Protein AF-A0A947RTD9-F1 (afdb_monomer_lite)

Radius of gyration: 27.2 Å; chains: 1; bounding box: 98×57×39 Å

Structure (mmCIF, N/CA/C/O backbone):
data_AF-A0A947RTD9-F1
#
_entry.id   AF-A0A947RTD9-F1
#
loop_
_atom_site.group_PDB
_atom_site.id
_atom_site.type_symbol
_atom_site.label_atom_id
_atom_site.label_alt_id
_atom_site.label_comp_id
_atom_site.label_asym_id
_atom_site.label_entity_id
_atom_site.label_seq_id
_atom_site.pdbx_PDB_ins_code
_atom_site.Cartn_x
_atom_site.Cartn_y
_atom_site.Cartn_z
_atom_site.occupancy
_atom_site.B_iso_or_equiv
_atom_site.auth_seq_id
_atom_site.auth_comp_id
_atom_site.auth_asym_id
_atom_site.auth_atom_id
_atom_site.pdbx_PDB_model_num
ATOM 1 N N . MET A 1 1 ? -68.793 -28.594 25.544 1.00 47.41 1 MET A N 1
ATOM 2 C CA . MET A 1 1 ? -68.437 -29.255 24.268 1.00 47.41 1 MET A CA 1
ATOM 3 C C . MET A 1 1 ? -68.946 -28.417 23.099 1.00 47.41 1 MET A C 1
ATOM 5 O O . MET A 1 1 ? -70.135 -28.446 22.816 1.00 47.41 1 MET A O 1
ATOM 9 N N . ARG A 1 2 ? -68.065 -27.649 22.451 1.00 49.56 2 ARG A N 1
ATOM 10 C CA . ARG A 1 2 ? -68.097 -27.333 21.011 1.00 49.56 2 ARG A CA 1
ATOM 11 C C . ARG A 1 2 ? -66.784 -26.629 20.674 1.00 49.56 2 ARG A C 1
ATOM 13 O O . ARG A 1 2 ? -66.365 -25.724 21.382 1.00 49.56 2 ARG A O 1
ATOM 20 N N . TYR A 1 3 ? -66.096 -27.171 19.684 1.00 52.44 3 TYR A N 1
ATOM 21 C CA . TYR A 1 3 ? -64.670 -27.019 19.435 1.00 52.44 3 TYR A CA 1
ATOM 22 C C . TYR A 1 3 ? -64.482 -26.398 18.043 1.00 52.44 3 TYR A C 1
ATOM 24 O O . TYR A 1 3 ? -65.195 -26.802 17.124 1.00 52.44 3 TYR A O 1
ATOM 32 N N . ARG A 1 4 ? -63.426 -25.570 17.922 1.00 56.28 4 ARG A N 1
ATOM 33 C CA . ARG A 1 4 ? -62.642 -25.209 16.710 1.00 56.28 4 ARG A CA 1
ATOM 34 C C . ARG A 1 4 ? -63.158 -24.029 15.855 1.00 56.28 4 ARG A C 1
ATOM 36 O O . ARG A 1 4 ? -64.362 -23.809 15.832 1.00 56.28 4 ARG A O 1
ATOM 43 N N . PRO A 1 5 ? -62.303 -23.373 15.030 1.00 53.84 5 PRO A N 1
ATOM 44 C CA . PRO A 1 5 ? -60.822 -23.350 15.016 1.00 53.84 5 PRO A CA 1
ATOM 45 C C . PRO A 1 5 ? -60.177 -21.968 14.720 1.00 53.84 5 PRO A C 1
ATOM 47 O O . PRO A 1 5 ? -60.623 -21.217 13.860 1.00 53.84 5 PRO A O 1
ATOM 50 N N . ILE A 1 6 ? -59.024 -21.709 15.344 1.00 57.75 6 ILE A N 1
ATOM 51 C CA . ILE A 1 6 ? -58.049 -20.688 14.927 1.00 57.75 6 ILE A CA 1
ATOM 52 C C . ILE A 1 6 ? -57.340 -21.230 13.676 1.00 57.75 6 ILE A C 1
ATOM 54 O O . ILE A 1 6 ? -56.579 -22.191 13.780 1.00 57.75 6 ILE A O 1
ATOM 58 N N . TRP A 1 7 ? -57.626 -20.671 12.497 1.00 46.72 7 TRP A N 1
ATOM 59 C CA . TRP A 1 7 ? -56.878 -20.966 11.272 1.00 46.72 7 TRP A CA 1
ATOM 60 C C . TRP A 1 7 ? -55.833 -19.877 11.043 1.00 46.72 7 TRP A C 1
ATOM 62 O O . TRP A 1 7 ? -56.138 -18.768 10.620 1.00 46.72 7 TRP A O 1
ATOM 72 N N . SER A 1 8 ? -54.590 -20.271 11.304 1.00 50.00 8 SER A N 1
ATOM 73 C CA . SER A 1 8 ? -53.500 -20.089 10.346 1.00 50.00 8 SER A CA 1
ATOM 74 C C . SER A 1 8 ? -53.013 -18.658 10.106 1.00 50.00 8 SER A C 1
ATOM 76 O O . SER A 1 8 ? -53.004 -18.162 8.984 1.00 50.00 8 SER A O 1
ATOM 78 N N . VAL A 1 9 ? -52.445 -18.052 11.151 1.00 52.53 9 VAL A N 1
ATOM 79 C CA . VAL A 1 9 ? -51.270 -17.179 10.986 1.00 52.53 9 VAL A CA 1
ATOM 80 C C . VAL A 1 9 ? -50.090 -18.096 10.649 1.00 52.53 9 VAL A C 1
ATOM 82 O O . VAL A 1 9 ? -49.391 -18.570 11.537 1.00 52.53 9 VAL A O 1
ATOM 85 N N . LEU A 1 10 ? -49.926 -18.459 9.377 1.00 49.62 10 LEU A N 1
ATOM 86 C CA . LEU A 1 10 ? -48.799 -19.287 8.935 1.00 49.62 10 LEU A CA 1
ATOM 87 C C . LEU A 1 10 ? -48.398 -18.918 7.506 1.00 49.62 10 LEU A C 1
ATOM 89 O O . LEU A 1 10 ? -48.541 -19.695 6.571 1.00 49.62 10 LEU A O 1
ATOM 93 N N . LEU A 1 11 ? -47.951 -17.674 7.336 1.00 46.66 11 LEU A N 1
ATOM 94 C CA . LEU A 1 11 ? -47.396 -17.185 6.070 1.00 46.66 11 LEU A CA 1
ATOM 95 C C . LEU A 1 11 ? -46.291 -16.140 6.307 1.00 46.66 11 LEU A C 1
ATOM 97 O O . LEU A 1 11 ? -46.173 -15.174 5.568 1.00 46.66 11 LEU A O 1
ATOM 101 N N . ILE A 1 12 ? -45.497 -16.301 7.376 1.00 50.62 12 ILE A N 1
ATOM 102 C CA . ILE A 1 12 ? -44.340 -15.435 7.681 1.00 50.62 12 ILE A CA 1
ATOM 103 C C . ILE A 1 12 ? -43.201 -16.256 8.321 1.00 50.62 12 ILE A C 1
ATOM 105 O O . ILE A 1 12 ? -42.684 -15.875 9.356 1.00 50.62 12 ILE A O 1
ATOM 109 N N . VAL A 1 13 ? -42.812 -17.418 7.781 1.00 52.44 13 VAL A N 1
ATOM 110 C CA . VAL A 1 13 ? -41.552 -18.089 8.198 1.00 52.44 13 VAL A CA 1
ATOM 111 C C . VAL A 1 13 ? -40.994 -18.957 7.058 1.00 52.44 13 VAL A C 1
ATOM 113 O O . VAL A 1 13 ? -40.960 -20.176 7.159 1.00 52.44 13 VAL A O 1
ATOM 116 N N . SER A 1 14 ? -40.597 -18.368 5.925 1.00 47.62 14 SER A N 1
ATOM 117 C CA . SER A 1 14 ? -39.924 -19.151 4.863 1.00 47.62 14 SER A CA 1
ATOM 118 C C . SER A 1 14 ? -38.855 -18.397 4.061 1.00 47.62 14 SER A C 1
ATOM 120 O O . SER A 1 14 ? -38.279 -18.974 3.146 1.00 47.62 14 SER A O 1
ATOM 122 N N . VAL A 1 15 ? -38.545 -17.137 4.383 1.00 51.31 15 VAL A N 1
ATOM 123 C CA . VAL A 1 15 ? -37.538 -16.352 3.630 1.00 51.31 15 VAL A CA 1
ATOM 124 C C . VAL A 1 15 ? -36.184 -16.272 4.365 1.00 51.31 15 VAL A C 1
ATOM 126 O O . VAL A 1 15 ? -35.265 -15.615 3.902 1.00 51.31 15 VAL A O 1
ATOM 129 N N . LEU A 1 16 ? -36.010 -16.965 5.498 1.00 50.34 16 LEU A N 1
ATOM 130 C CA . LEU A 1 16 ? -34.816 -16.820 6.355 1.00 50.34 16 LEU A CA 1
ATOM 131 C C . LEU A 1 16 ? -33.727 -17.891 6.195 1.00 50.34 16 LEU A C 1
ATOM 133 O O . LEU A 1 16 ? -32.805 -17.927 6.999 1.00 50.34 16 LEU A O 1
ATOM 137 N N . PHE A 1 17 ? -33.775 -18.730 5.162 1.00 54.31 17 PHE A N 1
ATOM 138 C CA . PHE A 1 17 ? -32.670 -19.648 4.861 1.00 54.31 17 PHE A CA 1
ATOM 139 C C . PHE A 1 17 ? -32.369 -19.658 3.363 1.00 54.31 17 PHE A C 1
ATOM 141 O O . PHE A 1 17 ? -32.501 -20.672 2.684 1.00 54.31 17 PHE A O 1
ATOM 148 N N . LEU A 1 18 ? -31.944 -18.507 2.839 1.00 48.72 18 LEU A N 1
ATOM 149 C CA . LEU A 1 18 ? -30.970 -18.542 1.755 1.00 48.72 18 LEU A CA 1
ATOM 150 C C . LEU A 1 18 ? -29.661 -19.023 2.396 1.00 48.72 18 LEU A C 1
ATOM 152 O O . LEU A 1 18 ? -29.165 -18.333 3.292 1.00 48.72 18 LEU A O 1
ATOM 156 N N . PRO A 1 19 ? -29.094 -20.179 2.006 1.00 50.84 19 PRO A N 1
ATOM 157 C CA . PRO A 1 19 ? -27.687 -20.389 2.264 1.00 50.84 19 PRO A CA 1
ATOM 158 C C . PRO A 1 19 ? -26.992 -19.295 1.461 1.00 50.84 19 PRO A C 1
ATOM 160 O O . PRO A 1 19 ? -26.981 -19.321 0.231 1.00 50.84 19 PRO A O 1
ATOM 163 N N . ALA A 1 20 ? -26.473 -18.283 2.150 1.00 51.16 20 ALA A N 1
ATOM 164 C CA . ALA A 1 20 ? -25.391 -17.519 1.578 1.00 51.16 20 ALA A CA 1
ATOM 165 C C . ALA A 1 20 ? -24.306 -18.559 1.292 1.00 51.16 20 ALA A C 1
ATOM 167 O O . ALA A 1 20 ? -23.645 -19.042 2.212 1.00 51.16 20 ALA A O 1
ATOM 168 N N . CYS A 1 21 ? -24.171 -18.969 0.031 1.00 39.19 21 CYS A N 1
ATOM 169 C CA . CYS A 1 21 ? -22.906 -19.481 -0.456 1.00 39.19 21 CYS A CA 1
ATOM 170 C C . CYS A 1 21 ? -21.930 -18.314 -0.319 1.00 39.19 21 CYS A C 1
ATOM 172 O O . CYS A 1 21 ? -21.697 -17.563 -1.257 1.00 39.19 21 CYS A O 1
ATOM 174 N N . ALA A 1 22 ? -21.407 -18.122 0.890 1.00 47.16 22 ALA A N 1
ATOM 175 C CA . ALA A 1 22 ? -20.126 -17.488 1.061 1.00 47.16 22 ALA A CA 1
ATOM 176 C C . ALA A 1 22 ? -19.144 -18.447 0.389 1.00 47.16 22 ALA A C 1
ATOM 178 O O . ALA A 1 22 ? -18.742 -19.450 0.979 1.00 47.16 22 ALA A O 1
ATOM 179 N N . GLN A 1 23 ? -18.846 -18.206 -0.888 1.00 50.25 23 GLN A N 1
ATOM 180 C CA . GLN A 1 23 ? -17.630 -18.736 -1.481 1.00 50.25 23 GLN A CA 1
ATOM 181 C C . GLN A 1 23 ? -16.493 -18.075 -0.714 1.00 50.25 23 GLN A C 1
ATOM 183 O O . GLN A 1 23 ? -16.104 -16.950 -1.004 1.00 50.25 23 GLN A O 1
ATOM 188 N N . GLN A 1 24 ? -16.034 -18.754 0.334 1.00 48.66 24 GLN A N 1
ATOM 189 C CA . GLN A 1 24 ? -14.759 -18.451 0.957 1.00 48.66 24 GLN A CA 1
ATOM 190 C C . GLN A 1 24 ? -13.725 -18.502 -0.165 1.00 48.66 24 GLN A C 1
ATOM 192 O O . GLN A 1 24 ? -13.619 -19.527 -0.844 1.00 48.66 24 GLN A O 1
ATOM 197 N N . GLY A 1 25 ? -13.045 -17.381 -0.410 1.00 56.47 25 GLY A N 1
ATOM 198 C CA . GLY A 1 25 ? -11.907 -17.353 -1.318 1.00 56.47 25 GLY A CA 1
ATOM 199 C C . GLY A 1 25 ? -10.965 -18.494 -0.953 1.00 56.47 25 GLY A C 1
ATOM 200 O O . GLY A 1 25 ? -10.645 -18.681 0.223 1.00 56.47 25 GLY A O 1
ATOM 201 N N . ASP A 1 26 ? -10.607 -19.310 -1.942 1.00 68.25 26 ASP A N 1
ATOM 202 C CA . ASP A 1 26 ? -9.712 -20.438 -1.720 1.00 68.25 26 ASP A CA 1
ATOM 203 C C . ASP A 1 26 ? -8.371 -19.907 -1.191 1.00 68.25 26 ASP A C 1
ATOM 205 O O . ASP A 1 26 ? -7.876 -18.869 -1.643 1.00 68.25 26 ASP A O 1
ATOM 209 N N . SER A 1 27 ? -7.781 -20.602 -0.221 1.00 68.81 27 SER A N 1
ATOM 210 C CA . SER A 1 27 ? -6.512 -20.198 0.391 1.00 68.81 27 SER A CA 1
ATOM 211 C C . SER A 1 27 ? -5.398 -20.095 -0.654 1.00 68.81 27 SER A C 1
ATOM 213 O O . SER A 1 27 ? -4.536 -19.226 -0.546 1.00 68.81 27 SER A O 1
ATOM 215 N N . THR A 1 28 ? -5.473 -20.897 -1.719 1.00 75.69 28 THR A N 1
ATOM 216 C CA . THR A 1 28 ? -4.605 -20.788 -2.896 1.00 75.69 28 THR A CA 1
ATOM 217 C C . THR A 1 28 ? -4.745 -19.439 -3.606 1.00 75.69 28 THR A C 1
ATOM 219 O O . THR A 1 28 ? -3.736 -18.809 -3.899 1.00 75.69 28 THR A O 1
ATOM 222 N N . SER A 1 29 ? -5.964 -18.949 -3.846 1.00 75.69 29 SER A N 1
ATOM 223 C CA . SER A 1 29 ? -6.178 -17.658 -4.519 1.00 75.69 29 SER A CA 1
ATOM 224 C C . SER A 1 29 ? -5.710 -16.473 -3.671 1.00 75.69 29 SER A C 1
ATOM 226 O O . SER A 1 29 ? -5.173 -15.507 -4.210 1.00 75.69 29 SER A O 1
ATOM 228 N N . ASN A 1 30 ? -5.872 -16.563 -2.347 1.00 80.06 30 ASN A N 1
ATOM 229 C CA . ASN A 1 30 ? -5.348 -15.559 -1.418 1.00 80.06 30 ASN A CA 1
ATOM 230 C C . ASN A 1 30 ? -3.820 -15.498 -1.434 1.00 80.06 30 ASN A C 1
ATOM 232 O O . ASN A 1 30 ? -3.261 -14.404 -1.422 1.00 80.06 30 ASN A O 1
ATOM 236 N N . ASN A 1 31 ? -3.150 -16.650 -1.501 1.00 85.69 31 ASN A N 1
ATOM 237 C CA . ASN A 1 31 ? -1.692 -16.695 -1.580 1.00 85.69 31 ASN A CA 1
ATOM 238 C C . ASN A 1 31 ? -1.181 -16.094 -2.896 1.00 85.69 31 ASN A C 1
ATOM 240 O O . ASN A 1 31 ? -0.288 -15.262 -2.852 1.00 85.69 31 ASN A O 1
ATOM 244 N N . LEU A 1 32 ? -1.806 -16.406 -4.038 1.00 89.56 32 LEU A N 1
ATOM 245 C CA . LEU A 1 32 ? -1.407 -15.837 -5.336 1.00 89.56 32 LEU A CA 1
ATOM 246 C C . LEU A 1 32 ? -1.505 -14.305 -5.370 1.00 89.56 32 LEU A C 1
ATOM 248 O O . LEU A 1 32 ? -0.638 -13.628 -5.918 1.00 89.56 32 LEU A O 1
ATOM 252 N N . LEU A 1 33 ? -2.554 -13.737 -4.768 1.00 88.75 33 LEU A N 1
ATOM 253 C CA . LEU A 1 33 ? -2.662 -12.284 -4.637 1.00 88.75 33 LEU A CA 1
ATOM 254 C C . LEU A 1 33 ? -1.621 -11.723 -3.668 1.00 88.75 33 LEU A C 1
ATOM 256 O O . LEU A 1 33 ? -1.049 -10.675 -3.954 1.00 88.75 33 LEU A O 1
ATOM 260 N N . ALA A 1 34 ? -1.358 -12.398 -2.547 1.00 87.50 34 ALA A N 1
ATOM 261 C CA . ALA A 1 34 ? -0.311 -11.986 -1.617 1.00 87.50 34 ALA A CA 1
ATOM 262 C C . ALA A 1 34 ? 1.074 -11.982 -2.285 1.00 87.50 34 ALA A C 1
ATOM 264 O O . ALA A 1 34 ? 1.827 -11.028 -2.096 1.00 87.50 34 ALA A O 1
ATOM 265 N N . ASP A 1 35 ? 1.371 -12.984 -3.113 1.00 90.31 35 ASP A N 1
ATOM 266 C CA . ASP A 1 35 ? 2.608 -13.072 -3.891 1.00 90.31 35 ASP A CA 1
ATOM 267 C C . ASP A 1 35 ? 2.689 -11.932 -4.917 1.00 90.31 35 ASP A C 1
ATOM 269 O O . ASP A 1 35 ? 3.705 -11.240 -4.998 1.00 90.31 35 ASP A O 1
ATOM 273 N N . PHE A 1 36 ? 1.589 -11.644 -5.624 1.00 90.75 36 PHE A N 1
ATOM 274 C CA . PHE A 1 36 ? 1.508 -10.501 -6.538 1.00 90.75 36 PHE A CA 1
ATOM 275 C C . PHE A 1 36 ? 1.744 -9.157 -5.838 1.00 90.75 36 PHE A C 1
ATOM 277 O O . PHE A 1 36 ? 2.503 -8.328 -6.338 1.00 90.75 36 PHE A O 1
ATOM 284 N N . TYR A 1 37 ? 1.130 -8.925 -4.676 1.00 88.31 37 TYR A N 1
ATOM 285 C CA . TYR A 1 37 ? 1.333 -7.690 -3.914 1.00 88.31 37 TYR A CA 1
ATOM 286 C C . TYR A 1 37 ? 2.708 -7.616 -3.229 1.00 88.31 37 TYR A C 1
ATOM 288 O O . TYR A 1 37 ? 3.167 -6.514 -2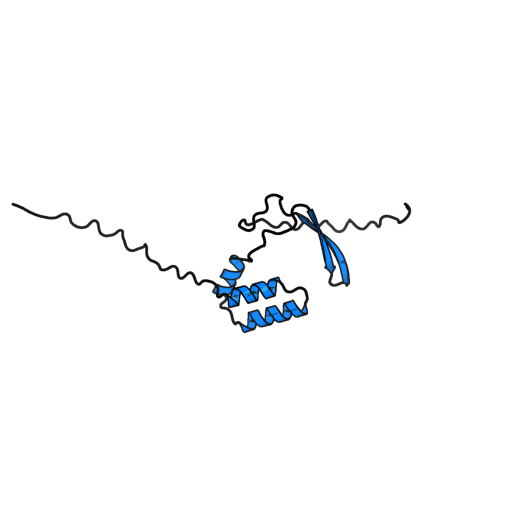.924 1.00 88.31 37 TYR A O 1
ATOM 296 N N . GLY A 1 38 ? 3.340 -8.760 -2.955 1.00 89.00 38 GLY A N 1
ATOM 297 C CA . GLY A 1 38 ? 4.655 -8.866 -2.317 1.00 89.00 38 GLY A CA 1
ATOM 298 C C . GLY A 1 38 ? 5.841 -8.812 -3.285 1.00 89.00 38 G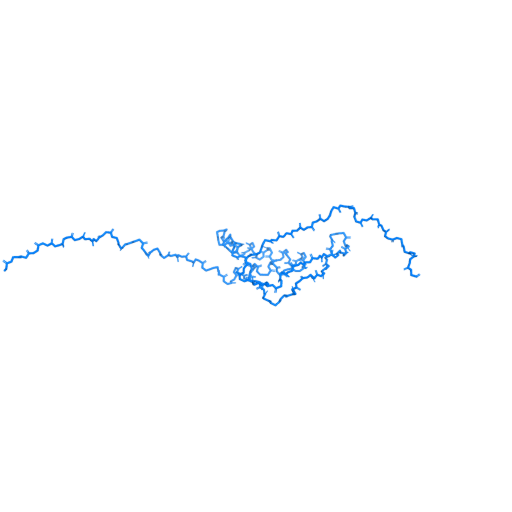LY A C 1
ATOM 299 O O . GLY A 1 38 ? 6.980 -8.658 -2.834 1.00 89.00 38 GLY A O 1
ATOM 300 N N . ALA A 1 39 ? 5.596 -8.920 -4.594 1.00 92.94 39 ALA A N 1
ATOM 301 C CA . ALA A 1 39 ? 6.631 -8.846 -5.616 1.00 92.94 39 ALA A CA 1
ATOM 302 C C . ALA A 1 39 ? 7.408 -7.521 -5.523 1.00 92.94 39 ALA A C 1
ATOM 304 O O . ALA A 1 39 ? 6.832 -6.431 -5.526 1.00 92.94 39 ALA A O 1
ATOM 305 N N . SER A 1 40 ? 8.734 -7.616 -5.429 1.00 86.69 40 SER A N 1
ATOM 306 C CA . SER A 1 40 ? 9.625 -6.473 -5.188 1.00 86.69 40 SER A CA 1
ATOM 307 C C . SER A 1 40 ? 10.437 -6.085 -6.424 1.00 86.69 40 SER A C 1
ATOM 309 O O . SER A 1 40 ? 11.084 -5.036 -6.442 1.00 86.69 40 SER A O 1
ATOM 311 N N . THR A 1 41 ? 10.399 -6.906 -7.474 1.00 85.88 41 THR A N 1
ATOM 312 C CA . THR A 1 41 ? 11.082 -6.656 -8.747 1.00 85.88 41 THR A CA 1
ATOM 313 C C . THR A 1 41 ? 10.129 -6.790 -9.939 1.00 85.88 41 THR A C 1
ATOM 315 O O . THR A 1 41 ? 9.084 -7.442 -9.831 1.00 85.88 41 THR A O 1
ATOM 318 N N . PRO A 1 42 ? 10.472 -6.207 -11.104 1.00 86.81 42 PRO A N 1
ATOM 319 C CA . PRO A 1 42 ? 9.692 -6.401 -12.323 1.00 86.81 42 PRO A CA 1
ATOM 320 C C . PRO A 1 42 ? 9.540 -7.878 -12.706 1.00 86.81 42 PRO A C 1
ATOM 322 O O . PRO A 1 42 ? 8.444 -8.295 -13.065 1.00 86.81 42 PRO A O 1
ATOM 325 N N . ASP A 1 43 ? 10.606 -8.672 -12.574 1.00 91.25 43 ASP A N 1
ATOM 326 C CA . ASP A 1 43 ? 10.593 -10.094 -12.933 1.00 91.25 43 ASP A CA 1
ATOM 327 C C . ASP A 1 43 ? 9.688 -10.907 -11.994 1.00 91.25 43 ASP A C 1
ATOM 329 O O . ASP A 1 43 ? 8.885 -11.712 -12.461 1.00 91.25 43 ASP A O 1
ATOM 333 N N . GLU A 1 44 ? 9.747 -10.651 -10.682 1.00 93.00 44 GLU A N 1
ATOM 334 C CA . GLU A 1 44 ? 8.826 -11.261 -9.705 1.00 93.00 44 GLU A CA 1
ATOM 335 C C . GLU A 1 44 ? 7.373 -10.859 -9.972 1.00 93.00 44 GLU A C 1
ATOM 337 O O . GLU A 1 44 ? 6.470 -11.682 -9.852 1.00 93.00 44 GLU A O 1
ATOM 342 N N . THR A 1 45 ? 7.145 -9.605 -10.373 1.00 91.38 45 THR A N 1
ATOM 343 C CA . THR A 1 45 ? 5.801 -9.114 -10.701 1.00 91.38 45 THR A CA 1
ATOM 344 C C . THR A 1 45 ? 5.245 -9.845 -11.919 1.00 91.38 45 THR A C 1
ATOM 346 O O . THR A 1 45 ? 4.086 -10.251 -11.911 1.00 91.38 45 THR A O 1
ATOM 349 N N . VAL A 1 46 ? 6.061 -10.036 -12.962 1.00 94.44 46 VAL A N 1
ATOM 350 C CA . VAL A 1 46 ? 5.665 -10.788 -14.162 1.00 94.44 46 VAL A CA 1
ATOM 351 C C . VAL A 1 46 ? 5.355 -12.241 -13.808 1.00 94.44 46 VAL A C 1
ATOM 353 O O . VAL A 1 46 ? 4.296 -12.727 -14.191 1.00 94.44 46 VAL A O 1
ATOM 356 N N . ALA A 1 47 ? 6.210 -12.899 -13.022 1.00 95.50 47 ALA A N 1
ATOM 357 C CA . ALA A 1 47 ? 5.974 -14.276 -12.591 1.00 95.50 47 ALA A CA 1
ATOM 358 C C . ALA A 1 47 ? 4.665 -14.421 -11.791 1.00 95.50 47 ALA A C 1
ATOM 360 O O . ALA A 1 47 ? 3.858 -15.297 -12.086 1.00 95.50 47 ALA A O 1
ATOM 361 N N . ALA A 1 48 ? 4.401 -13.517 -10.843 1.00 94.50 48 ALA A N 1
ATOM 362 C CA . ALA A 1 48 ? 3.164 -13.544 -10.065 1.00 94.50 48 ALA A CA 1
ATOM 363 C C . ALA A 1 48 ? 1.910 -13.259 -10.918 1.00 94.50 48 ALA A C 1
ATOM 365 O O . ALA A 1 48 ? 0.832 -13.787 -10.639 1.00 94.50 48 ALA A O 1
ATOM 366 N N . ILE A 1 49 ? 2.031 -12.435 -11.969 1.00 91.62 49 ILE A N 1
ATOM 367 C CA . ILE A 1 49 ? 0.955 -12.234 -12.952 1.00 91.62 49 ILE A CA 1
ATOM 368 C C . ILE A 1 49 ? 0.697 -13.526 -13.731 1.00 91.62 49 ILE A C 1
ATOM 370 O O . ILE A 1 49 ? -0.467 -13.899 -13.885 1.00 91.62 49 ILE A O 1
ATOM 374 N N . ASP A 1 50 ? 1.747 -14.198 -14.204 1.00 94.62 50 ASP A N 1
ATOM 375 C CA . ASP A 1 50 ? 1.620 -15.459 -14.938 1.00 94.62 50 ASP A CA 1
ATOM 376 C C . ASP A 1 50 ? 0.932 -16.522 -14.066 1.00 94.62 50 ASP A C 1
ATOM 378 O O . ASP A 1 50 ? -0.049 -17.122 -14.504 1.00 94.62 50 ASP A O 1
ATOM 382 N N . ASP A 1 51 ? 1.329 -16.657 -12.796 1.00 93.06 51 ASP A N 1
ATOM 383 C CA . ASP A 1 51 ? 0.696 -17.584 -11.849 1.00 93.06 51 ASP A CA 1
ATOM 384 C C . ASP A 1 51 ? -0.796 -17.262 -11.610 1.00 93.06 51 ASP A C 1
ATOM 386 O O . ASP A 1 51 ? -1.639 -18.164 -11.545 1.00 93.06 51 ASP A O 1
ATOM 390 N N . LEU A 1 52 ? -1.161 -15.975 -11.519 1.00 89.56 52 LEU A N 1
ATOM 391 C CA . LEU A 1 52 ? -2.560 -15.538 -11.400 1.00 89.56 52 LEU A CA 1
ATOM 392 C C . LEU A 1 52 ? -3.386 -15.862 -12.653 1.00 89.56 52 LEU A C 1
ATOM 394 O O . LEU A 1 52 ? -4.566 -16.218 -12.539 1.00 89.56 52 LEU A O 1
ATOM 398 N N . VAL A 1 53 ? -2.790 -15.716 -13.839 1.00 89.31 53 VAL A N 1
ATOM 399 C CA . VAL A 1 53 ? -3.435 -16.022 -15.123 1.00 89.31 53 VAL A CA 1
ATOM 400 C C . VAL A 1 53 ? -3.601 -17.535 -15.293 1.00 89.31 53 VAL A C 1
ATOM 402 O O . VAL A 1 53 ? -4.698 -17.987 -15.636 1.00 89.31 53 VAL A O 1
ATOM 405 N N . ASP A 1 54 ? -2.567 -18.318 -14.987 1.00 91.75 54 ASP A N 1
ATOM 406 C CA . ASP A 1 54 ? -2.561 -19.782 -15.095 1.00 91.75 54 ASP A CA 1
ATOM 407 C C . ASP A 1 54 ? -3.509 -20.450 -14.094 1.00 91.75 54 ASP A C 1
ATOM 409 O O . ASP A 1 54 ? -4.126 -21.477 -14.399 1.00 91.75 54 ASP A O 1
ATOM 413 N N . ALA A 1 55 ? -3.715 -19.832 -12.927 1.00 88.00 55 ALA A N 1
ATOM 414 C CA . ALA A 1 55 ? -4.724 -20.264 -11.965 1.00 88.00 55 ALA A CA 1
ATOM 415 C C . ALA A 1 55 ? -6.164 -20.169 -12.508 1.00 88.00 55 ALA A C 1
ATOM 417 O O . ALA A 1 55 ? -7.079 -20.732 -11.899 1.00 88.00 55 ALA A O 1
ATOM 418 N N . ASN A 1 56 ? -6.373 -19.481 -13.644 1.00 85.81 56 ASN A N 1
ATOM 419 C CA . ASN A 1 56 ? -7.646 -19.368 -14.361 1.00 85.81 56 ASN A CA 1
ATOM 420 C C . ASN A 1 56 ? -8.819 -19.048 -13.417 1.00 85.81 56 ASN A C 1
ATOM 422 O O . ASN A 1 56 ? -9.880 -19.685 -13.436 1.00 85.81 56 ASN A O 1
ATOM 426 N N . LEU A 1 57 ? -8.590 -18.078 -12.531 1.00 82.81 57 LEU A N 1
ATOM 427 C CA . LEU A 1 57 ? -9.552 -17.696 -11.511 1.00 82.81 57 LEU A CA 1
ATOM 428 C C . LEU A 1 57 ? -10.814 -17.144 -12.178 1.00 82.81 57 LEU A C 1
ATOM 430 O O . LEU A 1 57 ? -10.760 -16.309 -13.081 1.00 82.81 57 LEU A O 1
ATOM 434 N N . ASN A 1 58 ? -11.981 -17.571 -11.695 1.00 85.31 58 ASN A N 1
ATOM 435 C CA . ASN A 1 58 ? -13.239 -16.954 -12.102 1.00 85.31 58 ASN A CA 1
ATOM 436 C C . ASN A 1 58 ? -13.204 -15.454 -11.749 1.00 85.31 58 ASN A C 1
ATOM 438 O O . ASN A 1 58 ? -12.915 -15.092 -10.607 1.00 85.31 58 ASN A O 1
ATOM 442 N N . ALA A 1 59 ? -13.551 -14.596 -12.713 1.00 84.62 59 ALA A N 1
ATOM 443 C CA . ALA A 1 59 ? -13.613 -13.147 -12.551 1.00 84.62 59 ALA A CA 1
ATOM 444 C C . ALA A 1 59 ? -14.448 -12.692 -11.340 1.00 84.62 59 ALA A C 1
ATOM 446 O O . ALA A 1 59 ? -14.097 -11.705 -10.703 1.00 84.62 59 ALA A O 1
ATOM 447 N N . GLU A 1 60 ? -15.528 -13.396 -10.991 1.00 85.88 60 GLU A N 1
ATOM 448 C CA . GLU A 1 60 ? -16.347 -13.083 -9.812 1.00 85.88 60 GLU A CA 1
ATOM 449 C C . GLU A 1 60 ? -15.602 -13.353 -8.496 1.00 85.88 60 GLU A C 1
ATOM 451 O O . GLU A 1 60 ? -15.642 -12.530 -7.577 1.00 85.88 60 GLU A O 1
ATOM 456 N N . ASN A 1 61 ? -14.859 -14.461 -8.427 1.00 81.50 61 ASN A N 1
ATOM 457 C CA . ASN A 1 61 ? -14.026 -14.788 -7.270 1.00 81.50 61 ASN A CA 1
ATOM 458 C C . ASN A 1 61 ? -12.879 -13.784 -7.146 1.00 81.50 61 ASN A C 1
ATOM 460 O O . ASN A 1 61 ? -12.676 -13.223 -6.075 1.00 81.50 61 ASN A O 1
ATOM 464 N N . LEU A 1 62 ? -12.187 -13.487 -8.250 1.00 83.56 62 LEU A N 1
ATOM 465 C CA . LEU A 1 62 ? -11.113 -12.495 -8.263 1.00 83.56 62 LEU A CA 1
ATOM 466 C C . LEU A 1 62 ? -11.628 -11.105 -7.868 1.00 83.56 62 LEU A C 1
ATOM 468 O O . LEU A 1 62 ? -11.020 -10.431 -7.044 1.00 83.56 62 LEU A O 1
ATOM 472 N N . ALA A 1 63 ? -12.780 -10.685 -8.395 1.00 85.56 63 ALA A N 1
ATOM 473 C CA . ALA A 1 63 ? -13.398 -9.417 -8.018 1.00 85.56 63 ALA A CA 1
ATOM 474 C C . ALA A 1 63 ? -13.785 -9.373 -6.532 1.00 85.56 63 ALA A C 1
ATOM 476 O O . ALA A 1 63 ? -13.758 -8.301 -5.932 1.00 85.56 63 ALA A O 1
ATOM 477 N N . THR A 1 64 ? -14.155 -10.510 -5.942 1.00 85.81 64 THR A N 1
ATOM 478 C CA . THR A 1 64 ? -14.438 -10.612 -4.505 1.00 85.81 64 THR A CA 1
ATOM 479 C C . THR A 1 64 ? -13.157 -10.426 -3.699 1.00 85.81 64 THR A C 1
ATOM 481 O O . THR A 1 64 ? -13.112 -9.537 -2.855 1.00 85.81 64 THR A O 1
ATOM 484 N N . LEU A 1 65 ? -12.090 -11.146 -4.047 1.00 82.69 65 LEU A N 1
ATOM 485 C CA . LEU A 1 65 ? -10.788 -11.035 -3.387 1.00 82.69 65 LEU A CA 1
ATOM 486 C C . LEU A 1 65 ? -10.187 -9.626 -3.489 1.00 82.69 65 LEU A C 1
ATOM 488 O O . LEU A 1 65 ? -9.717 -9.069 -2.502 1.00 82.69 65 LEU A O 1
ATOM 492 N N . LEU A 1 66 ? -10.270 -8.997 -4.665 1.00 85.25 66 LEU A N 1
ATOM 493 C CA . LEU A 1 66 ? -9.800 -7.623 -4.864 1.00 85.25 66 LEU A CA 1
ATOM 494 C C . LEU A 1 66 ? -10.594 -6.600 -4.038 1.00 85.25 66 LEU A C 1
ATOM 496 O O . LEU A 1 66 ? -10.040 -5.579 -3.638 1.00 85.25 66 LEU A O 1
ATOM 500 N N . ARG A 1 67 ? -11.890 -6.845 -3.792 1.00 84.81 67 ARG A N 1
ATOM 501 C CA . ARG A 1 67 ? -12.713 -5.986 -2.923 1.00 84.81 67 ARG A CA 1
ATOM 502 C C . ARG A 1 67 ? -12.422 -6.207 -1.445 1.00 84.81 67 ARG A C 1
ATOM 504 O O . ARG A 1 67 ? -12.491 -5.245 -0.688 1.00 84.81 67 ARG A O 1
ATOM 511 N N . GLU A 1 68 ? -12.158 -7.448 -1.044 1.00 83.69 68 GLU A N 1
ATOM 512 C CA . GLU A 1 68 ? -11.750 -7.784 0.323 1.00 83.69 68 GLU A CA 1
ATOM 513 C C . GLU A 1 68 ? -10.387 -7.161 0.654 1.00 83.69 68 GLU A C 1
ATOM 515 O O . GLU A 1 68 ? -10.198 -6.648 1.757 1.00 83.69 68 GLU A O 1
ATOM 520 N N . GLY A 1 69 ? -9.487 -7.108 -0.332 1.00 80.06 69 GLY A N 1
ATOM 521 C CA . GLY A 1 69 ? -8.169 -6.503 -0.199 1.00 80.06 69 GLY A CA 1
ATOM 522 C C . GLY A 1 69 ? -7.205 -7.364 0.617 1.00 80.06 69 GLY A C 1
ATOM 523 O O . GLY A 1 69 ? -7.465 -8.526 0.921 1.0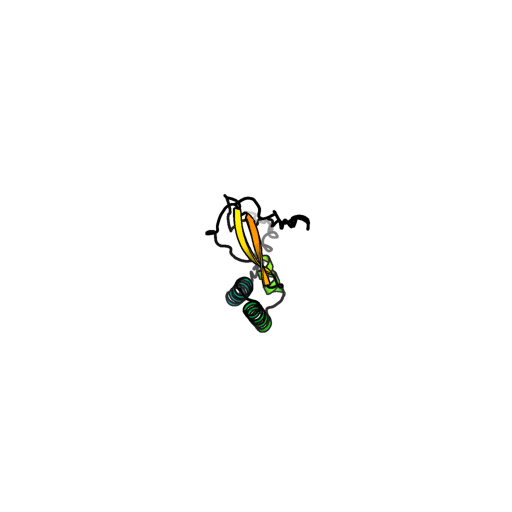0 80.06 69 GLY A O 1
ATOM 524 N N . MET A 1 70 ? -6.050 -6.791 0.956 1.00 83.12 70 MET A N 1
ATOM 525 C CA . MET A 1 70 ? -5.043 -7.479 1.762 1.00 83.12 70 MET A CA 1
ATOM 526 C C . MET A 1 70 ? -5.310 -7.336 3.259 1.00 83.12 70 MET A C 1
ATOM 528 O O . MET A 1 70 ? -5.781 -6.302 3.734 1.00 83.12 70 MET A O 1
ATOM 532 N N . ALA A 1 71 ? -4.907 -8.352 4.022 1.00 83.19 71 ALA A N 1
ATOM 533 C CA . ALA A 1 71 ? -4.728 -8.206 5.458 1.00 83.19 71 ALA A CA 1
ATOM 534 C C . ALA A 1 71 ? -3.435 -7.420 5.725 1.00 83.19 71 ALA A C 1
ATOM 536 O O . ALA A 1 71 ? -2.348 -7.849 5.339 1.00 83.19 71 ALA A O 1
ATOM 537 N N . TYR A 1 72 ? -3.549 -6.274 6.394 1.00 86.50 72 TYR A N 1
ATOM 538 C CA . TYR A 1 72 ? -2.402 -5.438 6.741 1.00 86.50 72 TYR A CA 1
ATOM 539 C C . TYR A 1 72 ? -1.928 -5.710 8.174 1.00 86.50 72 TYR A C 1
ATOM 541 O O . TYR A 1 72 ? -2.727 -5.965 9.076 1.00 86.50 72 TYR A O 1
ATOM 549 N N . SER A 1 73 ? -0.611 -5.657 8.385 1.00 90.75 73 SER A N 1
ATOM 550 C CA . SER A 1 73 ? -0.005 -5.828 9.709 1.00 90.75 73 SER A CA 1
ATOM 551 C C . SER A 1 73 ? -0.335 -4.647 10.623 1.00 90.75 73 SER A C 1
ATOM 553 O O . SER A 1 73 ? -0.325 -3.502 10.184 1.00 90.75 73 SER A O 1
ATOM 555 N N . ALA A 1 74 ? -0.560 -4.914 11.912 1.00 93.88 74 ALA A N 1
ATOM 556 C CA . ALA A 1 74 ? -0.603 -3.871 12.941 1.00 93.88 74 ALA A CA 1
ATOM 557 C C . ALA A 1 74 ? 0.799 -3.345 13.305 1.00 93.88 74 ALA A C 1
ATOM 559 O O . ALA A 1 74 ? 0.925 -2.262 13.872 1.00 93.88 74 ALA A O 1
ATOM 560 N N . ASP A 1 75 ? 1.842 -4.122 13.006 1.00 95.25 75 ASP A N 1
ATOM 561 C CA . ASP A 1 75 ? 3.238 -3.787 13.279 1.00 95.25 75 ASP A CA 1
ATOM 562 C C . ASP A 1 75 ? 3.822 -3.001 12.101 1.00 95.25 75 ASP A C 1
ATOM 564 O O . ASP A 1 75 ? 4.450 -3.558 11.200 1.00 95.25 75 ASP A O 1
ATOM 568 N N . VAL A 1 76 ? 3.516 -1.704 12.065 1.00 94.00 76 VAL A N 1
ATOM 569 C CA . VAL A 1 76 ? 3.996 -0.763 11.047 1.00 94.00 76 VAL A CA 1
ATOM 570 C C . VAL A 1 76 ? 4.489 0.530 11.702 1.00 94.00 76 VAL A C 1
ATOM 572 O O . VAL A 1 76 ? 3.987 0.912 12.765 1.00 94.00 76 VAL A O 1
ATOM 575 N N . PRO A 1 77 ? 5.441 1.253 11.082 1.00 95.94 77 PRO A N 1
ATOM 576 C CA . PRO A 1 77 ? 5.836 2.576 11.552 1.00 95.94 77 PRO A CA 1
ATOM 577 C C . PRO A 1 77 ? 4.642 3.539 11.583 1.00 95.94 77 PRO A C 1
ATOM 579 O O . PRO A 1 77 ? 3.932 3.698 10.592 1.00 95.94 77 PRO A O 1
ATOM 582 N N . LEU A 1 78 ? 4.435 4.199 12.724 1.00 96.50 78 LEU A N 1
ATOM 583 C CA . LEU A 1 78 ? 3.396 5.214 12.904 1.00 96.50 78 LEU A CA 1
ATOM 584 C C . LEU A 1 78 ? 3.980 6.621 12.749 1.00 96.50 78 LEU A C 1
ATOM 586 O O . LEU A 1 78 ? 5.139 6.874 13.073 1.00 96.50 78 LEU A O 1
ATOM 590 N N . GLY A 1 79 ? 3.150 7.569 12.326 1.00 97.12 79 GLY A N 1
ATOM 591 C CA . GLY A 1 79 ? 3.573 8.930 12.021 1.00 97.12 79 GLY A CA 1
ATOM 592 C C . GLY A 1 79 ? 4.257 9.027 10.659 1.00 97.12 79 GLY A C 1
ATOM 593 O O . GLY A 1 79 ? 3.947 8.272 9.741 1.00 97.12 79 GLY A O 1
ATOM 594 N N . TRP A 1 80 ? 5.152 10.005 10.517 1.00 97.19 80 TRP A N 1
ATOM 595 C CA . TRP A 1 80 ? 5.882 10.239 9.274 1.00 97.19 80 TRP A CA 1
ATOM 596 C C . TRP A 1 80 ? 7.077 9.302 9.148 1.00 97.19 80 TRP A C 1
ATOM 598 O O . TRP A 1 80 ? 7.946 9.284 10.017 1.00 97.19 80 TRP A O 1
ATOM 608 N N . THR A 1 81 ? 7.145 8.596 8.024 1.00 97.25 81 THR A N 1
ATOM 609 C CA . THR A 1 81 ? 8.294 7.779 7.629 1.00 97.25 81 THR A CA 1
ATOM 610 C C . THR A 1 81 ? 8.760 8.192 6.239 1.00 97.25 81 THR A C 1
ATOM 612 O O . THR A 1 81 ? 7.942 8.512 5.373 1.00 97.25 81 THR A O 1
ATOM 615 N N . VAL A 1 82 ? 10.078 8.213 6.040 1.00 96.12 82 VAL A N 1
ATOM 616 C CA . VAL A 1 82 ? 10.707 8.453 4.738 1.00 96.12 82 VAL A CA 1
ATOM 617 C C . VAL A 1 82 ? 11.093 7.109 4.147 1.00 96.12 82 VAL A C 1
ATOM 619 O O . VAL A 1 82 ? 11.750 6.306 4.806 1.00 96.12 82 VAL A O 1
ATOM 622 N N . TYR A 1 83 ? 10.706 6.898 2.902 1.00 94.81 83 TYR A N 1
ATOM 623 C CA . TYR A 1 83 ? 11.098 5.754 2.097 1.00 94.81 83 TYR A CA 1
ATOM 624 C C . TYR A 1 83 ? 11.772 6.240 0.821 1.00 94.81 83 TYR A C 1
ATOM 626 O O . TYR A 1 83 ? 11.716 7.424 0.487 1.00 94.81 83 TYR A O 1
ATOM 634 N N . GLU A 1 84 ? 12.380 5.319 0.089 1.00 94.56 84 GLU A N 1
ATOM 635 C CA . GLU A 1 84 ? 13.014 5.587 -1.193 1.00 94.56 84 GLU A CA 1
ATOM 636 C C . GLU A 1 84 ? 12.421 4.677 -2.264 1.00 94.56 84 GLU A C 1
ATOM 638 O O . GLU A 1 84 ? 12.079 3.526 -1.991 1.00 94.56 84 GLU A O 1
ATOM 643 N N . PHE A 1 85 ? 12.281 5.197 -3.482 1.00 88.12 85 PHE A N 1
ATOM 644 C CA . PHE A 1 85 ? 11.974 4.380 -4.651 1.00 88.12 85 PHE A CA 1
ATOM 645 C C . PHE A 1 85 ? 12.969 4.677 -5.769 1.00 88.12 85 PHE A C 1
ATOM 647 O O . PHE A 1 85 ? 13.350 5.832 -5.980 1.00 88.12 85 PHE A O 1
ATOM 654 N N . GLU A 1 86 ? 13.376 3.643 -6.499 1.00 89.75 86 GLU A N 1
ATOM 655 C CA . GLU A 1 86 ? 14.135 3.798 -7.735 1.00 89.75 86 GLU A CA 1
ATOM 656 C C . GLU A 1 86 ? 13.158 4.013 -8.894 1.00 89.75 86 GLU A C 1
ATOM 658 O O . GLU A 1 86 ? 12.277 3.194 -9.156 1.00 89.75 86 GLU A O 1
ATOM 663 N N . GLY A 1 87 ? 13.267 5.157 -9.567 1.00 85.50 87 GLY A N 1
ATOM 664 C CA . GLY A 1 87 ? 12.480 5.424 -10.765 1.00 85.50 87 GLY A CA 1
ATOM 665 C C . GLY A 1 87 ? 12.994 4.643 -11.971 1.00 85.50 87 GLY A C 1
ATOM 666 O O . GLY A 1 87 ? 14.151 4.245 -12.022 1.00 85.50 87 GLY A O 1
ATOM 667 N N . ALA A 1 88 ? 12.163 4.520 -13.009 1.00 84.69 88 ALA A N 1
ATOM 668 C CA . ALA A 1 88 ? 12.548 3.882 -14.275 1.00 84.69 88 ALA A CA 1
ATOM 669 C C . ALA A 1 88 ? 13.752 4.549 -14.982 1.00 84.69 88 ALA A C 1
ATOM 671 O O . ALA A 1 88 ? 14.331 3.981 -15.901 1.00 84.69 88 ALA A O 1
ATOM 672 N N . ASP A 1 89 ? 14.131 5.760 -14.567 1.00 89.06 89 ASP A N 1
ATOM 673 C CA . ASP A 1 89 ? 15.337 6.464 -15.005 1.00 89.06 89 ASP A CA 1
ATOM 674 C C . ASP A 1 89 ? 16.590 6.127 -14.171 1.00 89.06 89 ASP A C 1
ATOM 676 O O . ASP A 1 89 ? 17.615 6.796 -14.311 1.00 89.06 89 ASP A O 1
ATOM 680 N N . GLY A 1 90 ? 16.502 5.128 -13.287 1.00 90.69 90 GLY A N 1
ATOM 681 C CA . GLY A 1 90 ? 17.572 4.681 -12.393 1.00 90.69 90 GLY A CA 1
ATOM 682 C C . GLY A 1 90 ? 17.875 5.653 -11.253 1.00 90.69 90 GLY A C 1
ATOM 683 O O . GLY A 1 90 ? 18.917 5.546 -10.611 1.00 90.69 90 GLY A O 1
ATOM 684 N N . ARG A 1 91 ? 17.018 6.657 -11.019 1.00 91.25 91 ARG A N 1
ATOM 685 C CA . ARG A 1 91 ? 17.220 7.637 -9.946 1.00 91.25 91 ARG A CA 1
ATOM 686 C C . ARG A 1 91 ? 16.387 7.285 -8.726 1.00 91.25 91 ARG A C 1
ATOM 688 O O . ARG A 1 91 ? 15.158 7.236 -8.808 1.00 91.25 91 ARG A O 1
ATOM 695 N N . THR A 1 92 ? 17.055 7.179 -7.586 1.00 93.19 92 THR A N 1
ATOM 696 C CA . THR A 1 92 ? 16.412 7.074 -6.278 1.00 93.19 92 THR A CA 1
ATOM 697 C C . THR A 1 92 ? 15.781 8.403 -5.881 1.00 93.19 92 THR A C 1
ATOM 699 O O . THR A 1 92 ? 16.412 9.461 -5.972 1.00 93.19 92 THR A O 1
ATOM 702 N N . ARG A 1 93 ? 14.521 8.369 -5.453 1.00 90.94 93 ARG A N 1
ATOM 703 C CA . ARG A 1 93 ? 13.784 9.535 -4.959 1.00 90.94 93 ARG A CA 1
ATOM 704 C C . ARG A 1 93 ? 13.140 9.203 -3.616 1.00 90.94 93 ARG A C 1
ATOM 706 O O . ARG A 1 93 ? 12.516 8.145 -3.504 1.00 90.94 93 ARG A O 1
ATOM 713 N N . PRO A 1 94 ? 13.242 10.094 -2.617 1.00 94.50 94 PRO A N 1
ATOM 714 C CA . PRO A 1 94 ? 12.541 9.899 -1.365 1.00 94.50 94 PRO A CA 1
ATOM 715 C C . PRO A 1 94 ? 11.044 10.177 -1.538 1.00 94.50 94 PRO A C 1
ATOM 717 O O . PRO A 1 94 ? 10.642 11.038 -2.326 1.00 94.50 94 PRO A O 1
ATOM 720 N N . TYR A 1 95 ? 10.224 9.495 -0.751 1.00 94.12 95 TYR A N 1
ATOM 721 C CA . TYR A 1 95 ? 8.814 9.808 -0.561 1.00 94.12 95 TYR A CA 1
ATOM 722 C C . TYR A 1 95 ? 8.448 9.683 0.917 1.00 94.12 95 TYR A C 1
ATOM 724 O O . TYR A 1 95 ? 9.077 8.947 1.677 1.00 94.12 95 TYR A O 1
ATOM 732 N N . HIS A 1 96 ? 7.435 10.439 1.332 1.00 95.50 96 HIS A N 1
ATOM 733 C CA . HIS A 1 96 ? 6.964 10.459 2.711 1.00 95.50 96 HIS A CA 1
ATOM 734 C C . HIS A 1 96 ? 5.644 9.707 2.817 1.00 95.50 96 HIS A C 1
ATOM 736 O O . HIS A 1 96 ? 4.747 9.906 1.998 1.00 95.50 96 HIS A O 1
ATOM 742 N N . VAL A 1 97 ? 5.505 8.896 3.859 1.00 96.50 97 VAL A N 1
ATOM 743 C CA . VAL A 1 97 ? 4.251 8.226 4.209 1.00 96.50 97 VAL A CA 1
ATOM 744 C C . VAL A 1 97 ? 3.873 8.637 5.622 1.00 96.50 97 VAL A C 1
ATOM 746 O O . VAL A 1 97 ? 4.705 8.586 6.527 1.00 96.50 97 VAL A O 1
ATOM 749 N N . TYR A 1 98 ? 2.620 9.047 5.806 1.00 97.12 98 TYR A N 1
ATOM 750 C CA . TYR A 1 98 ? 2.041 9.273 7.123 1.00 97.12 98 TYR A CA 1
ATOM 751 C C . TYR A 1 98 ? 1.054 8.162 7.457 1.00 97.12 98 TYR A C 1
ATOM 753 O O . TYR A 1 98 ? 0.039 8.005 6.776 1.00 97.12 98 TYR A O 1
ATOM 761 N N . VAL A 1 99 ? 1.326 7.442 8.541 1.00 97.25 99 VAL A N 1
ATOM 762 C CA . VAL A 1 99 ? 0.389 6.484 9.134 1.00 97.25 99 VAL A CA 1
ATOM 763 C C . VAL A 1 99 ? -0.184 7.098 10.418 1.00 97.25 99 VAL A C 1
ATOM 765 O O . VAL A 1 99 ? 0.590 7.534 11.274 1.00 97.25 99 VAL A O 1
ATOM 768 N N . PRO A 1 100 ? -1.516 7.173 10.601 1.00 97.06 100 PRO A N 1
ATOM 769 C CA . PRO A 1 100 ? -2.105 7.738 11.814 1.00 97.06 100 PRO A CA 1
ATOM 770 C C . PRO A 1 100 ? -1.605 7.045 13.088 1.00 97.06 100 PRO A C 1
ATOM 772 O O . PRO A 1 100 ? -1.455 5.830 13.127 1.00 97.06 100 PRO A O 1
ATOM 775 N N . THR A 1 101 ? -1.407 7.795 14.173 1.00 96.44 101 THR A N 1
ATOM 776 C CA . THR A 1 101 ? -0.919 7.236 15.454 1.00 96.44 101 THR A CA 1
ATOM 777 C C . THR A 1 101 ? -1.892 6.257 16.112 1.00 96.44 101 THR A C 1
ATOM 779 O O . THR A 1 101 ? -1.512 5.505 17.002 1.00 96.44 101 THR A O 1
ATOM 782 N N . ASN A 1 102 ? -3.151 6.270 15.682 1.00 95.88 102 ASN A N 1
ATOM 783 C CA . ASN A 1 102 ? -4.201 5.342 16.080 1.00 95.88 102 ASN A CA 1
ATOM 784 C C . ASN A 1 102 ? -4.554 4.359 14.950 1.00 95.88 102 ASN A C 1
ATOM 786 O O . ASN A 1 102 ? -5.722 3.977 14.823 1.00 95.88 102 ASN A O 1
ATOM 790 N N . TYR A 1 103 ? -3.579 4.027 14.098 1.00 97.19 103 TYR A N 1
ATOM 791 C CA . TYR A 1 103 ? -3.748 3.057 13.025 1.00 97.19 103 TYR A CA 1
ATOM 792 C C . TYR A 1 103 ? -4.297 1.734 13.561 1.00 97.19 103 TYR A C 1
ATOM 794 O O . TYR A 1 103 ? -3.852 1.213 14.582 1.00 97.19 103 TYR A O 1
ATOM 802 N N . ASP A 1 104 ? -5.300 1.230 12.859 1.00 95.62 104 ASP A N 1
ATOM 803 C CA . ASP A 1 104 ? -6.007 0.001 13.166 1.00 95.62 104 ASP A CA 1
ATOM 804 C C . ASP A 1 104 ? -6.210 -0.748 11.842 1.00 95.62 104 ASP A C 1
ATOM 806 O O . ASP A 1 104 ? -6.960 -0.256 10.994 1.00 95.62 104 ASP A O 1
ATOM 810 N N . PRO A 1 105 ? -5.563 -1.907 11.628 1.00 94.38 105 PRO A N 1
ATOM 811 C CA . PRO A 1 105 ? -5.644 -2.623 10.355 1.00 94.38 105 PRO A CA 1
ATOM 812 C C . PRO A 1 105 ? -7.055 -3.140 10.038 1.00 94.38 105 PRO A C 1
ATOM 814 O O . PRO A 1 105 ? -7.323 -3.495 8.893 1.00 94.38 105 PRO A O 1
ATOM 817 N N . ALA A 1 106 ? -7.978 -3.156 11.008 1.00 92.06 106 ALA A N 1
ATOM 818 C CA . ALA A 1 106 ? -9.381 -3.499 10.775 1.00 92.06 106 ALA A CA 1
ATOM 819 C C . ALA A 1 106 ? -10.214 -2.327 10.216 1.00 92.06 106 ALA A C 1
ATOM 821 O O . ALA A 1 106 ? -11.405 -2.494 9.940 1.00 92.06 106 ALA A O 1
ATOM 822 N N . LYS A 1 107 ? -9.625 -1.132 10.064 1.00 92.44 107 LYS A N 1
ATOM 823 C CA . LYS A 1 107 ? -10.296 0.056 9.520 1.00 92.44 107 LYS A CA 1
ATOM 824 C C . LYS A 1 107 ? -9.792 0.381 8.122 1.00 92.44 107 LYS A C 1
ATOM 826 O O . LYS A 1 107 ? -8.594 0.408 7.862 1.00 92.44 107 LYS A O 1
ATOM 831 N N . SER A 1 108 ? -10.720 0.731 7.237 1.00 89.75 108 SER A N 1
ATOM 832 C CA . SER A 1 108 ? -10.384 1.305 5.936 1.00 89.75 108 SER A CA 1
ATOM 833 C C . SER A 1 108 ? -10.007 2.780 6.090 1.00 89.75 108 SER A C 1
ATOM 835 O O . SER A 1 108 ? -10.754 3.561 6.683 1.00 89.75 108 SER A O 1
ATOM 837 N N . TYR A 1 109 ? -8.868 3.166 5.519 1.00 91.69 109 TYR A N 1
ATOM 838 C CA . TYR A 1 109 ? -8.401 4.551 5.461 1.00 91.69 109 TYR A CA 1
ATOM 839 C C . TYR A 1 109 ? -8.413 5.037 4.012 1.00 91.69 109 TYR A C 1
ATOM 841 O O . TYR A 1 109 ? -8.049 4.299 3.099 1.00 91.69 109 TYR A O 1
ATOM 849 N N . THR A 1 110 ? -8.801 6.293 3.790 1.00 92.81 110 THR A N 1
ATOM 850 C CA . THR A 1 110 ? -8.638 6.930 2.478 1.00 92.81 110 THR A CA 1
ATOM 851 C C . THR A 1 110 ? -7.163 7.224 2.239 1.00 92.81 110 THR A C 1
ATOM 853 O O . THR A 1 110 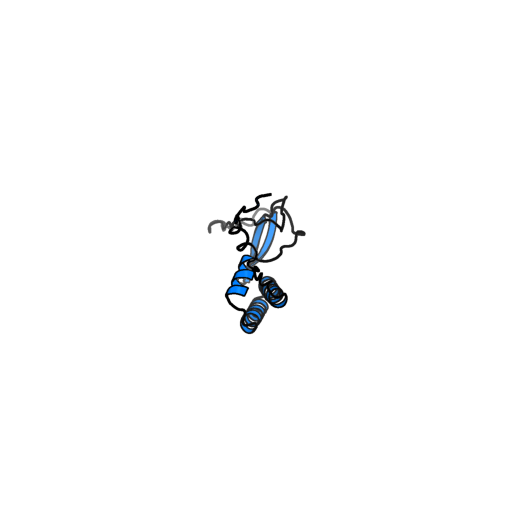? -6.528 7.900 3.048 1.00 92.81 110 THR A O 1
ATOM 856 N N . LEU A 1 111 ? -6.635 6.764 1.107 1.00 92.94 111 LEU A N 1
ATOM 857 C CA . LEU A 1 111 ? -5.280 7.077 0.676 1.00 92.94 111 LEU A CA 1
ATOM 858 C C . LEU A 1 111 ? -5.25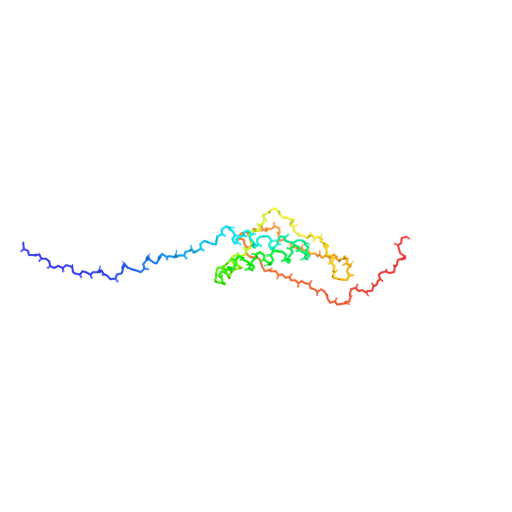9 8.405 -0.091 1.00 92.94 111 LEU A C 1
ATOM 860 O O . LEU A 1 111 ? -5.977 8.570 -1.078 1.00 92.94 111 LEU A O 1
ATOM 864 N N . LEU A 1 112 ? -4.430 9.346 0.364 1.00 95.19 112 LEU A N 1
ATOM 865 C CA . LEU A 1 112 ? -4.159 10.608 -0.322 1.00 95.19 112 LEU A CA 1
ATOM 866 C C . LEU A 1 112 ? -2.729 10.583 -0.863 1.00 95.19 112 LEU A C 1
ATOM 868 O O . LEU A 1 112 ? -1.776 10.534 -0.091 1.00 95.19 112 LEU A O 1
ATOM 872 N N . PHE A 1 113 ? -2.594 10.663 -2.183 1.00 93.00 113 PHE A N 1
ATOM 873 C CA . PHE A 1 113 ? -1.311 10.902 -2.833 1.00 93.00 113 PHE A CA 1
ATOM 874 C C . PHE A 1 113 ? -1.144 12.399 -3.069 1.00 93.00 113 PHE A C 1
ATOM 876 O O . PHE A 1 113 ? -1.834 12.976 -3.909 1.00 93.00 113 PHE A O 1
ATOM 883 N N . ASP A 1 114 ? -0.235 13.017 -2.319 1.00 90.94 114 ASP A N 1
ATOM 884 C CA . ASP A 1 114 ? 0.151 14.407 -2.531 1.00 90.94 114 ASP A CA 1
ATOM 885 C C . ASP A 1 114 ? 1.395 14.468 -3.420 1.00 90.94 114 ASP A C 1
ATOM 887 O O . ASP A 1 114 ? 2.492 14.061 -3.034 1.00 90.94 114 ASP A O 1
ATOM 891 N N . LEU A 1 115 ? 1.197 14.948 -4.644 1.00 88.69 115 LEU A N 1
ATOM 892 C CA . LEU A 1 115 ? 2.262 15.187 -5.604 1.00 88.69 115 LEU A CA 1
ATOM 893 C C . LEU A 1 115 ? 2.474 16.693 -5.688 1.00 88.69 115 LEU A C 1
ATOM 895 O O . LEU A 1 115 ? 1.698 17.409 -6.326 1.00 88.69 115 LEU A O 1
ATOM 899 N N . HIS A 1 116 ? 3.547 17.177 -5.067 1.00 79.69 116 HIS A N 1
ATOM 900 C CA . HIS A 1 116 ? 3.922 18.573 -5.222 1.00 79.69 116 HIS A CA 1
ATOM 901 C C . HIS A 1 116 ? 4.253 18.859 -6.699 1.00 79.69 116 HIS A C 1
ATOM 903 O O . HIS A 1 116 ? 4.865 18.048 -7.398 1.00 79.69 116 HIS A O 1
ATOM 909 N N . GLY A 1 117 ? 3.850 20.029 -7.197 1.00 77.44 117 GLY A N 1
ATOM 910 C CA . GLY A 1 117 ? 4.150 20.445 -8.568 1.00 77.44 117 GLY A CA 1
ATOM 911 C C . GLY A 1 117 ? 5.657 20.538 -8.860 1.00 77.44 117 GLY A C 1
ATOM 912 O O . GLY A 1 117 ? 6.502 20.506 -7.962 1.00 77.44 117 GLY A O 1
ATOM 913 N N . ALA A 1 118 ? 5.998 20.696 -10.141 1.00 59.59 118 ALA A N 1
ATOM 914 C CA . ALA A 1 118 ? 7.356 20.609 -10.694 1.00 59.59 118 ALA A CA 1
ATOM 915 C C . ALA A 1 118 ? 8.331 21.758 -10.327 1.00 59.59 118 ALA A C 1
ATOM 917 O O . ALA A 1 118 ? 9.272 22.018 -11.072 1.00 59.59 118 ALA A O 1
ATOM 918 N N . VAL A 1 119 ? 8.145 22.462 -9.206 1.00 59.59 119 VAL A N 1
ATOM 919 C CA . VAL A 1 119 ? 8.931 23.669 -8.861 1.00 59.59 119 VAL A CA 1
ATOM 920 C C . VAL A 1 119 ? 9.737 23.504 -7.567 1.00 59.59 119 VAL A C 1
ATOM 922 O O . VAL A 1 119 ? 9.966 24.463 -6.842 1.00 59.59 119 VAL A O 1
ATOM 925 N N . SER A 1 120 ? 10.207 22.290 -7.274 1.00 51.91 120 SER A N 1
ATOM 926 C CA . SER A 1 120 ? 11.139 22.057 -6.154 1.00 51.91 120 SER A CA 1
ATOM 927 C C . SER A 1 120 ? 12.612 22.007 -6.588 1.00 51.91 120 SER A C 1
ATOM 929 O O . SER A 1 120 ? 13.487 21.857 -5.742 1.00 51.91 120 SER A O 1
ATOM 931 N N . SER A 1 121 ? 12.928 22.156 -7.884 1.00 54.41 121 SER A N 1
ATOM 932 C CA . SER A 1 121 ? 14.311 22.164 -8.385 1.00 54.41 121 SER A CA 1
ATOM 933 C C . SER A 1 121 ? 14.808 23.577 -8.710 1.00 54.41 121 SER A C 1
ATOM 935 O O . SER A 1 121 ? 15.043 23.924 -9.867 1.00 54.41 121 SER A O 1
ATOM 937 N N . LEU A 1 122 ? 15.028 24.397 -7.688 1.00 47.53 122 LEU A N 1
ATOM 938 C CA . LEU A 1 122 ? 16.187 25.284 -7.737 1.00 47.53 122 LEU A CA 1
ATOM 939 C C . LEU A 1 122 ? 17.208 24.658 -6.799 1.00 47.53 122 LEU A C 1
ATOM 941 O O . LEU A 1 122 ? 16.993 24.592 -5.592 1.00 47.53 122 LEU A O 1
ATOM 945 N N . ALA A 1 123 ? 18.262 24.101 -7.395 1.00 50.22 123 ALA A N 1
ATOM 946 C CA . ALA A 1 123 ? 19.406 23.564 -6.682 1.00 50.22 123 ALA A CA 1
ATOM 947 C C . ALA A 1 123 ? 19.833 24.558 -5.594 1.00 50.22 123 ALA A C 1
ATOM 949 O O . ALA A 1 123 ? 20.080 25.727 -5.895 1.00 50.22 123 ALA A O 1
ATOM 950 N N . GLN A 1 124 ? 19.903 24.112 -4.340 1.00 56.38 124 GLN A N 1
ATOM 951 C CA . GLN A 1 124 ? 20.582 24.903 -3.322 1.00 56.38 124 GLN A CA 1
ATOM 952 C C . GLN A 1 124 ? 22.069 24.963 -3.714 1.00 56.38 124 GLN A C 1
ATOM 954 O O . GLN A 1 124 ? 22.669 23.903 -3.918 1.00 56.38 124 GLN A O 1
ATOM 959 N N . PRO A 1 125 ? 22.671 26.153 -3.893 1.00 48.81 125 PRO A N 1
ATOM 960 C CA . PRO A 1 125 ? 24.092 26.253 -4.191 1.00 48.81 125 PRO A CA 1
ATOM 961 C C . PRO A 1 125 ? 24.912 25.741 -3.001 1.00 48.81 125 PRO A C 1
ATOM 963 O O . PRO A 1 125 ? 24.642 26.070 -1.847 1.00 48.81 125 PRO A O 1
ATOM 966 N N . ALA A 1 126 ? 25.919 24.924 -3.305 1.00 56.88 126 ALA A N 1
ATOM 967 C CA . ALA A 1 126 ? 26.810 24.261 -2.357 1.00 56.88 126 ALA A CA 1
ATOM 968 C C . ALA A 1 126 ? 27.857 25.216 -1.740 1.00 56.88 126 ALA A C 1
ATOM 970 O O . ALA A 1 126 ? 29.050 24.942 -1.812 1.00 56.88 126 ALA A O 1
ATOM 971 N N . GLU A 1 127 ? 27.436 26.342 -1.156 1.00 49.53 127 GLU A N 1
ATOM 972 C CA . GLU A 1 127 ? 28.352 27.345 -0.570 1.00 49.53 127 GLU A CA 1
ATOM 973 C C . GLU A 1 127 ? 28.075 27.688 0.905 1.00 49.53 127 GLU A C 1
ATOM 975 O O . GLU A 1 127 ? 28.400 28.775 1.371 1.00 49.53 127 GLU A O 1
ATOM 980 N N . TYR A 1 128 ? 27.529 26.751 1.683 1.00 46.19 128 TYR A N 1
ATOM 981 C CA . TYR A 1 128 ? 27.530 26.870 3.147 1.00 46.19 128 TYR A CA 1
ATOM 982 C C . T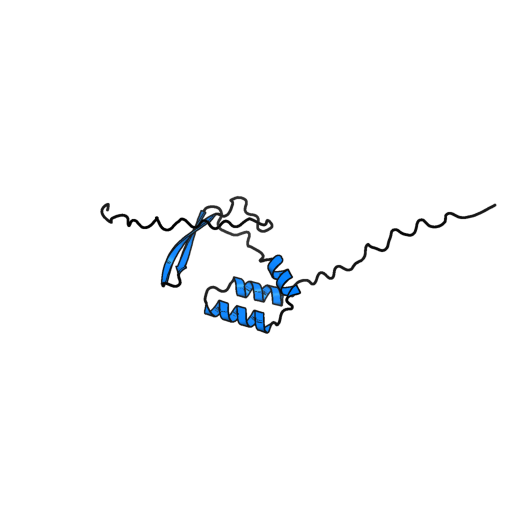YR A 1 128 ? 27.923 25.547 3.816 1.00 46.19 128 TYR A C 1
ATOM 984 O O . TYR A 1 128 ? 27.105 24.901 4.469 1.00 46.19 128 TYR A O 1
ATOM 992 N N . LEU A 1 129 ? 29.190 25.159 3.640 1.00 43.66 129 LEU A N 1
ATOM 993 C CA . LEU A 1 129 ? 29.955 24.330 4.579 1.00 43.66 129 LEU A CA 1
ATOM 994 C C . LEU A 1 129 ? 31.303 25.003 4.843 1.00 43.66 129 LEU A C 1
ATOM 996 O O . LEU A 1 129 ? 31.972 25.364 3.849 1.00 43.66 129 LEU A O 1
#

Sequence (129 aa):
MRYRPIWSVLLIVSVLFLPACAQQGDSTSNNLLADFYGASTPDETVAAIDDLVDANLNAENLATLLREGMAYSADVPLGWTVYEFEGADGRTRPYHVYVPTNYDPAKSYTLLFDLHGAVSSLAQPAEYL

pLDDT: mean 78.45, std 18.31, range [39.19, 97.25]

Secondary structure (DSSP, 8-state):
----------SSSSSS-------PPPHHHHHHHHHHHH--SHHHHHHHHHHHHHTT--HHHHHHHHHH-PPPPS-S--EEEEEEEE-TTS-EEEEEEEE-TT--TTS----------S-------S---

Foldseek 3Di:
DDDDDDDDPDDPPDPPDPPPPPPPQPPVLLVLVVQCVPDPDPVSNVVSVVVNVVVVDDPVSVVVDVVVPDQDDPPDDAAKDKDWDQDPVRDIDIDIDHHHPPDDSVDDDDDDDDDDDPPPPPDDDPPDD